Protein AF-A0A168CFD7-F1 (afdb_monomer)

Solvent-accessible surface area (backbone atoms only — not comparable to full-atom values): 8398 Å² total; per-residue (Å²): 141,70,65,75,66,54,56,56,54,57,57,56,62,65,67,68,72,73,74,74,78,74,73,77,74,72,77,77,73,58,68,62,44,61,16,87,95,53,74,51,50,67,82,71,76,48,51,50,69,57,37,63,69,47,84,70,91,63,65,94,77,69,75,72,85,66,58,96,81,63,78,92,64,45,75,67,100,83,50,64,76,63,54,64,64,36,43,48,25,42,51,47,51,48,50,72,46,41,82,54,67,50,72,14,47,49,70,53,36,79,37,59,54,26,37,16,75,85,18,72,46,68,37,58,12,86,87,35,46,69,39,71,48,55,92

Sequence (135 aa):
MSLNMQASILLQVLMLAFAATVSAGTTELPELVPGPGLPSLESLGLTSEQLYNMPSPLPSDSKLTLSPAFDGVCGPAERAYTDVHSLIACFQYLDRLGTQPCVAPPGRKNILFCRSGSSHVNGVAITGKSESSYW

Structure (mmCIF, N/CA/C/O backbone):
data_AF-A0A168CFD7-F1
#
_entry.id   AF-A0A168CFD7-F1
#
loop_
_atom_site.group_PDB
_atom_site.id
_atom_site.type_symbol
_atom_site.label_atom_id
_atom_site.label_alt_id
_atom_site.label_comp_id
_atom_site.label_asym_id
_atom_site.label_entity_id
_atom_site.label_seq_id
_atom_site.pdbx_PDB_ins_code
_atom_site.Cartn_x
_atom_site.Cartn_y
_atom_site.Cartn_z
_atom_site.occupancy
_atom_site.B_iso_or_equiv
_atom_site.auth_seq_id
_atom_site.auth_comp_id
_atom_site.auth_asym_id
_atom_site.auth_atom_id
_atom_site.pdbx_PDB_model_num
ATOM 1 N N . MET A 1 1 ? -71.406 29.602 -18.874 1.00 52.16 1 MET A N 1
ATOM 2 C CA . MET A 1 1 ? -70.426 29.105 -17.881 1.00 52.16 1 MET A CA 1
ATOM 3 C C . MET A 1 1 ? -69.742 27.871 -18.467 1.00 52.16 1 MET A C 1
ATOM 5 O O . MET A 1 1 ? -70.180 26.770 -18.185 1.00 52.16 1 MET A O 1
ATOM 9 N N . SER A 1 2 ? -68.770 28.008 -19.374 1.00 54.75 2 SER A N 1
ATOM 10 C CA . SER A 1 2 ? -68.201 26.810 -20.036 1.00 54.75 2 SER A CA 1
ATOM 11 C C . SER A 1 2 ? -66.768 26.951 -20.549 1.00 54.75 2 SER A C 1
ATOM 13 O O . SER A 1 2 ? -66.072 25.947 -20.585 1.00 54.75 2 SER A O 1
ATOM 15 N N . LEU A 1 3 ? -66.276 28.157 -20.861 1.00 52.84 3 LEU A N 1
ATOM 16 C CA . LEU A 1 3 ? -64.877 28.324 -21.292 1.00 52.84 3 LEU A CA 1
ATOM 17 C C . LEU A 1 3 ? -63.888 28.538 -20.130 1.00 52.84 3 LEU A C 1
ATOM 19 O O . LEU A 1 3 ? -62.817 27.938 -20.121 1.00 52.84 3 LEU A O 1
ATOM 23 N N . ASN A 1 4 ? -64.261 29.310 -19.103 1.00 50.34 4 ASN A N 1
ATOM 24 C CA . ASN A 1 4 ? -63.345 29.652 -17.999 1.00 50.34 4 ASN A CA 1
ATOM 25 C C . ASN A 1 4 ? -63.009 28.470 -17.072 1.00 50.34 4 ASN A C 1
ATOM 27 O O . ASN A 1 4 ? -62.003 28.509 -16.374 1.00 50.34 4 ASN A O 1
ATOM 31 N N . MET A 1 5 ? -63.835 27.418 -17.059 1.00 52.31 5 MET A N 1
ATOM 32 C CA . MET A 1 5 ? -63.619 26.242 -16.207 1.00 52.31 5 MET A CA 1
ATOM 33 C C . MET A 1 5 ? -62.675 25.222 -16.859 1.00 52.31 5 MET A C 1
ATOM 35 O O . MET A 1 5 ? -61.920 24.558 -16.158 1.00 52.31 5 MET A O 1
ATOM 39 N N . GLN A 1 6 ? -62.656 25.140 -18.196 1.00 53.66 6 GLN A N 1
ATOM 40 C CA . GLN A 1 6 ? -61.756 24.238 -18.924 1.00 53.66 6 GLN A CA 1
ATOM 41 C C . GLN A 1 6 ? -60.322 24.781 -19.009 1.00 53.66 6 GLN A C 1
ATOM 43 O O . GLN A 1 6 ? -59.373 24.004 -18.932 1.00 53.66 6 GLN A O 1
ATOM 48 N N . ALA A 1 7 ? -60.154 26.107 -19.080 1.00 52.44 7 ALA A N 1
ATOM 49 C CA . ALA A 1 7 ? -58.836 26.746 -19.086 1.00 52.44 7 ALA A CA 1
ATOM 50 C C . ALA A 1 7 ? -58.056 26.523 -17.773 1.00 52.44 7 ALA A C 1
ATOM 52 O O . ALA A 1 7 ? -56.854 26.262 -17.811 1.00 52.44 7 ALA A O 1
ATOM 53 N N . SER A 1 8 ? -58.735 26.549 -16.618 1.00 52.84 8 SER A N 1
ATOM 54 C CA . SER A 1 8 ? -58.095 26.308 -15.314 1.00 52.84 8 SER A CA 1
ATOM 55 C C . SER A 1 8 ? -57.633 24.863 -15.122 1.00 52.84 8 SER A C 1
ATOM 57 O O . SER A 1 8 ? -56.607 24.636 -14.487 1.00 52.84 8 SER A O 1
ATOM 59 N N . ILE A 1 9 ? -58.348 23.887 -15.691 1.00 54.59 9 ILE A N 1
ATOM 60 C CA . ILE A 1 9 ? -57.986 22.464 -15.588 1.00 54.59 9 ILE A CA 1
ATOM 61 C C . ILE A 1 9 ? -56.749 22.168 -16.450 1.00 54.59 9 ILE A C 1
ATOM 63 O O . ILE A 1 9 ? -55.830 21.487 -16.002 1.00 54.59 9 ILE A O 1
ATOM 67 N N . LEU A 1 10 ? -56.673 22.745 -17.655 1.00 53.31 10 LEU A N 1
ATOM 68 C CA . LEU A 1 10 ? -55.510 22.612 -18.543 1.00 53.31 10 LEU A CA 1
ATOM 69 C C . LEU A 1 10 ? -54.231 23.221 -17.946 1.00 53.31 10 LEU A C 1
ATOM 71 O O . LEU A 1 10 ? -53.150 22.659 -18.110 1.00 53.31 10 LEU A O 1
ATOM 75 N N . LEU A 1 11 ? -54.351 24.328 -17.206 1.00 50.62 11 LEU A N 1
ATOM 76 C CA . LEU A 1 11 ? -53.208 24.990 -16.573 1.00 50.62 11 LEU A CA 1
ATOM 77 C C . LEU A 1 11 ? -52.669 24.217 -15.352 1.00 50.62 11 LEU A C 1
ATOM 79 O O . LEU A 1 11 ? -51.474 24.262 -15.072 1.00 50.62 11 LEU A O 1
ATOM 83 N N . G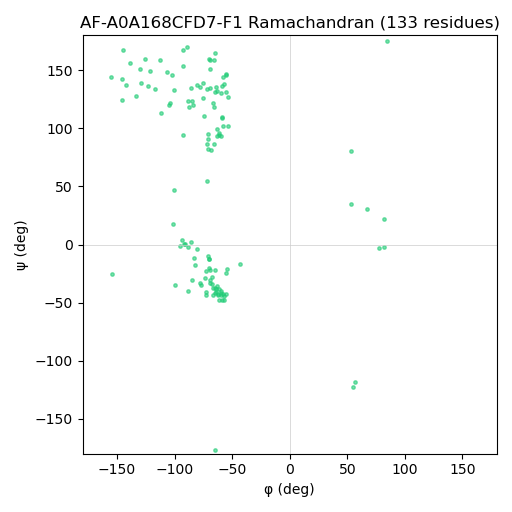LN A 1 12 ? -53.528 23.468 -14.651 1.00 5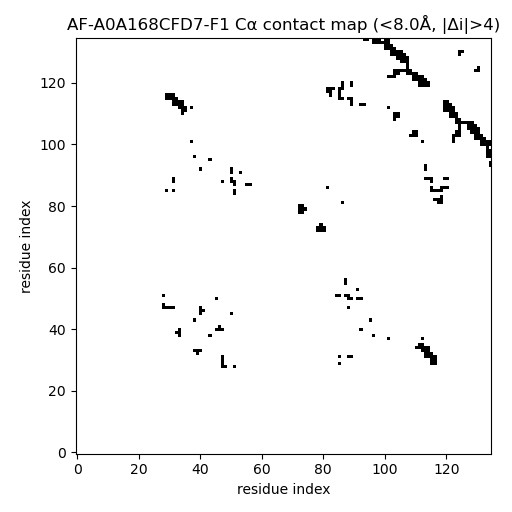2.75 12 GLN A N 1
ATOM 84 C CA . GLN A 1 12 ? -53.137 22.643 -13.500 1.00 52.75 12 GLN A CA 1
ATOM 85 C C . GLN A 1 12 ? -52.436 21.343 -13.913 1.00 52.75 12 GLN A C 1
ATOM 87 O O . GLN A 1 12 ? -51.500 20.915 -13.240 1.00 52.75 12 GLN A O 1
ATOM 92 N N . VAL A 1 13 ? -52.829 20.741 -15.041 1.00 53.72 13 VAL A N 1
ATOM 93 C CA . VAL A 1 13 ? -52.186 19.520 -15.561 1.00 53.72 13 VAL A CA 1
ATOM 94 C C . VAL A 1 13 ? -50.763 19.803 -16.063 1.00 53.72 13 VAL A C 1
ATOM 96 O O . VAL A 1 13 ? -49.886 18.953 -15.928 1.00 53.72 13 VAL A O 1
ATOM 99 N N . LEU A 1 14 ? -50.494 21.014 -16.564 1.00 48.88 14 LEU A N 1
ATOM 100 C CA . LEU A 1 14 ? -49.171 21.398 -17.072 1.00 48.88 14 LEU A CA 1
ATOM 101 C C . LEU A 1 14 ? -48.121 21.610 -15.958 1.00 48.88 14 LEU A C 1
ATOM 103 O O . LEU A 1 14 ? -46.927 21.470 -16.210 1.00 48.88 14 LEU A O 1
ATOM 107 N N . MET A 1 15 ? -48.545 21.897 -14.722 1.00 52.19 15 MET A N 1
ATOM 108 C CA . MET A 1 15 ? -47.641 22.139 -13.583 1.00 52.19 15 MET A CA 1
ATOM 109 C C . MET A 1 15 ? -47.134 20.854 -12.902 1.00 52.19 15 MET A C 1
ATOM 111 O O . MET A 1 15 ? -46.130 20.906 -12.197 1.00 52.19 15 MET A O 1
ATOM 115 N N . LEU A 1 16 ? -47.778 19.696 -13.107 1.00 49.78 16 LEU A N 1
ATOM 116 C CA . LEU A 1 16 ? -47.360 18.425 -12.487 1.00 49.78 16 LEU A CA 1
ATOM 117 C C . LEU A 1 16 ? -46.316 17.632 -13.294 1.00 49.78 16 LEU A C 1
ATOM 119 O O . LEU A 1 16 ? -45.852 16.594 -12.832 1.00 49.78 16 LEU A O 1
ATOM 123 N N . ALA A 1 17 ? -45.916 18.106 -14.476 1.00 51.75 17 ALA A N 1
ATOM 124 C CA . ALA A 1 17 ? -44.970 17.393 -15.340 1.00 51.75 17 ALA A CA 1
ATOM 125 C C . ALA A 1 17 ? -43.489 17.760 -15.106 1.00 51.75 17 ALA A C 1
ATOM 127 O O . ALA A 1 17 ? -42.613 17.200 -15.758 1.00 51.75 17 ALA A O 1
ATOM 128 N N . PHE A 1 18 ? -43.187 18.664 -14.167 1.00 51.00 18 PHE A N 1
ATOM 129 C CA . PHE A 1 18 ? -41.817 19.036 -13.789 1.00 51.00 18 PHE A CA 1
ATOM 130 C C . PHE A 1 18 ? -41.373 18.338 -12.493 1.00 51.00 18 PHE A C 1
ATOM 132 O O . PHE A 1 18 ? -40.806 18.946 -11.588 1.00 51.00 18 PHE A O 1
ATOM 139 N N . ALA A 1 19 ? -41.603 17.028 -12.393 1.00 52.53 19 ALA A N 1
ATOM 140 C CA . ALA A 1 19 ? -40.801 16.209 -11.494 1.00 52.53 19 ALA A CA 1
ATOM 141 C C . ALA A 1 19 ? -39.405 16.097 -12.122 1.00 52.53 19 ALA A C 1
ATOM 143 O O . ALA A 1 19 ? -39.131 15.193 -12.908 1.00 52.53 19 ALA A O 1
ATOM 144 N N . ALA A 1 20 ? -38.545 17.076 -11.837 1.00 56.62 20 ALA A N 1
ATOM 145 C CA . ALA A 1 20 ? -37.135 17.000 -12.168 1.00 56.62 20 ALA A CA 1
ATOM 146 C C . ALA A 1 20 ? -36.570 15.754 -11.480 1.00 56.62 20 ALA A C 1
ATOM 148 O O . ALA A 1 20 ? -36.335 15.742 -10.272 1.00 56.62 20 ALA A O 1
ATOM 149 N N . THR A 1 21 ? -36.376 14.684 -12.247 1.00 54.47 21 THR A N 1
ATOM 150 C CA . THR A 1 21 ? -35.535 13.567 -11.844 1.00 54.47 21 THR A CA 1
ATOM 151 C C . THR A 1 21 ? -34.114 14.108 -11.760 1.00 54.47 21 THR A C 1
ATOM 153 O O . THR A 1 21 ? -33.360 14.072 -12.732 1.00 54.47 21 THR A O 1
ATOM 156 N N . VAL A 1 22 ? -33.750 14.666 -10.604 1.00 55.31 22 VAL A N 1
ATOM 157 C CA . VAL A 1 22 ? -32.351 14.775 -10.208 1.00 55.31 22 VAL A CA 1
ATOM 158 C C . VAL A 1 22 ? -31.880 13.336 -10.071 1.00 55.31 22 VAL A C 1
ATOM 160 O O . VAL A 1 22 ? -32.074 12.687 -9.048 1.00 55.31 22 VAL A O 1
ATOM 163 N N . SER A 1 23 ? -31.311 12.810 -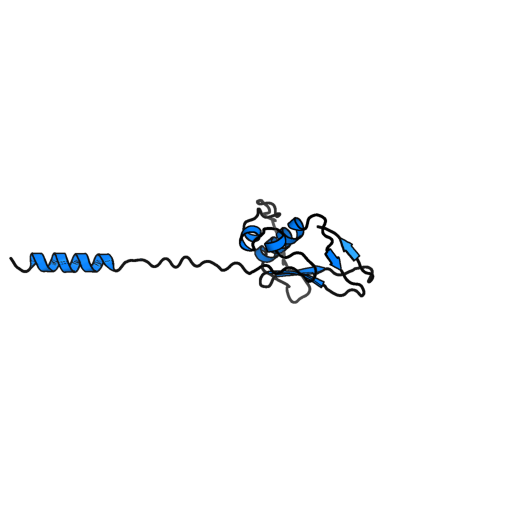11.153 1.00 47.31 23 SER A N 1
ATOM 164 C CA . SER A 1 23 ? -30.372 11.711 -11.049 1.00 47.31 23 SER A CA 1
ATOM 165 C C . SER A 1 23 ? -29.220 12.267 -10.227 1.00 47.31 23 SER A C 1
ATOM 167 O O . SER A 1 23 ? -28.345 12.947 -10.763 1.00 47.31 23 SER A O 1
ATOM 169 N N . ALA A 1 24 ? -29.256 12.047 -8.913 1.00 48.84 24 ALA A N 1
ATOM 170 C CA . ALA A 1 24 ? -28.055 12.097 -8.107 1.00 48.84 24 ALA A CA 1
ATOM 171 C C . ALA A 1 24 ? -27.146 11.030 -8.712 1.00 48.84 24 ALA A C 1
ATOM 173 O O . ALA A 1 24 ? -27.309 9.843 -8.448 1.00 48.84 24 ALA A O 1
ATOM 174 N N . GLY A 1 25 ? -26.285 11.440 -9.644 1.00 42.78 25 GLY A N 1
ATOM 175 C CA . GLY A 1 25 ? -25.227 10.589 -10.143 1.00 42.78 25 GLY A CA 1
ATOM 176 C C . GLY A 1 25 ? -24.357 10.284 -8.943 1.00 42.78 25 GLY A C 1
ATOM 177 O O . GLY A 1 25 ? -23.526 11.102 -8.561 1.00 42.78 25 GLY A O 1
ATOM 178 N N . THR A 1 26 ? -24.594 9.147 -8.298 1.00 52.28 26 THR A N 1
ATOM 179 C CA . THR A 1 26 ? -23.605 8.553 -7.419 1.00 52.28 26 THR A CA 1
ATOM 180 C C . THR A 1 26 ? -22.445 8.230 -8.342 1.00 52.28 26 THR A C 1
ATOM 182 O O . THR A 1 26 ? -22.511 7.272 -9.108 1.00 52.28 26 THR A O 1
ATOM 185 N N . THR A 1 27 ? -21.421 9.082 -8.370 1.00 61.31 27 THR A N 1
ATOM 186 C CA . THR A 1 27 ? -20.109 8.664 -8.857 1.00 61.31 27 THR A CA 1
ATOM 187 C C . THR A 1 27 ? -19.760 7.433 -8.043 1.00 61.31 27 THR A C 1
ATOM 189 O O . THR A 1 27 ? -19.457 7.560 -6.858 1.00 61.31 27 THR A O 1
ATOM 192 N N . GLU A 1 28 ? -19.924 6.248 -8.634 1.00 80.81 28 GLU A N 1
ATOM 193 C CA . GLU A 1 28 ? -19.545 5.002 -7.985 1.00 80.81 28 GLU A CA 1
ATOM 194 C C . GLU A 1 28 ? -18.055 5.104 -7.685 1.00 80.81 28 GLU A C 1
ATOM 196 O O . GLU A 1 28 ? -17.216 5.160 -8.588 1.00 80.81 28 GLU A O 1
ATOM 201 N N . LEU A 1 29 ? -17.739 5.220 -6.396 1.00 89.81 29 LEU A N 1
ATOM 202 C CA . LEU A 1 29 ? -16.368 5.158 -5.936 1.00 89.81 29 LEU A CA 1
ATOM 203 C C . LEU A 1 29 ? -15.841 3.763 -6.279 1.00 89.81 29 LEU A C 1
ATOM 205 O O . LEU A 1 29 ? -16.533 2.779 -5.997 1.00 89.81 29 LEU A O 1
ATOM 209 N N . PRO A 1 30 ? -14.644 3.651 -6.875 1.00 94.56 30 PRO A N 1
ATOM 210 C CA . PRO A 1 30 ? -14.075 2.348 -7.154 1.00 94.56 30 PRO A CA 1
ATOM 211 C C . PRO A 1 30 ? -13.961 1.527 -5.867 1.00 94.56 30 PRO A C 1
ATOM 213 O O . PRO A 1 30 ? -13.567 2.034 -4.815 1.00 94.56 30 PRO A O 1
ATOM 216 N N . GLU A 1 31 ? -14.308 0.246 -5.953 1.00 96.00 31 GLU A N 1
ATOM 217 C CA . GLU A 1 31 ? -14.098 -0.675 -4.845 1.00 96.00 31 GLU A CA 1
ATOM 218 C C . GLU A 1 31 ? -12.597 -0.839 -4.586 1.00 96.00 31 GLU A C 1
ATOM 220 O O . GLU A 1 31 ? -11.813 -1.115 -5.503 1.00 96.00 31 GLU A O 1
ATOM 225 N N . LEU A 1 32 ? -12.205 -0.704 -3.319 1.00 97.50 32 LEU A N 1
ATOM 226 C CA . LEU A 1 32 ? -10.854 -0.997 -2.886 1.00 97.50 32 LEU A CA 1
ATOM 227 C C . LEU A 1 32 ? -10.714 -2.491 -2.591 1.00 97.50 32 LEU A C 1
ATOM 229 O O . LEU A 1 32 ? -11.410 -3.049 -1.746 1.00 97.50 32 LEU A O 1
ATOM 233 N N . VAL A 1 33 ? -9.756 -3.120 -3.265 1.00 98.19 33 VAL A N 1
ATOM 234 C CA . VAL A 1 33 ? -9.452 -4.545 -3.155 1.00 98.19 33 VAL A CA 1
ATOM 235 C C . VAL A 1 33 ? -8.081 -4.721 -2.494 1.00 98.19 33 VAL A C 1
ATOM 237 O O . VAL A 1 33 ? -7.058 -4.369 -3.097 1.00 98.19 33 VAL A O 1
ATOM 240 N N . PRO A 1 34 ? -8.036 -5.282 -1.273 1.00 97.88 34 PRO A N 1
ATOM 241 C CA . PRO A 1 34 ? -6.802 -5.691 -0.614 1.00 97.88 34 PRO A CA 1
ATOM 242 C C . PRO A 1 34 ? -5.947 -6.655 -1.434 1.00 97.88 34 PRO A C 1
ATOM 244 O O . PRO A 1 34 ? -6.447 -7.515 -2.162 1.00 97.88 34 PRO A O 1
ATOM 247 N N . GLY A 1 35 ? -4.633 -6.526 -1.281 1.00 96.50 35 GLY A N 1
ATOM 248 C CA . GLY A 1 35 ? -3.665 -7.459 -1.837 1.00 96.50 35 GLY A CA 1
ATOM 249 C C . GLY A 1 35 ? -3.755 -8.861 -1.214 1.00 96.50 35 GLY A C 1
ATOM 250 O O . GLY A 1 35 ? -4.245 -9.016 -0.092 1.00 96.50 35 GLY A O 1
ATOM 251 N N . PRO A 1 36 ? -3.255 -9.906 -1.899 1.00 94.69 36 PRO A N 1
ATOM 252 C CA . PRO A 1 36 ? -3.260 -11.265 -1.367 1.00 94.69 36 PRO A CA 1
ATOM 253 C C . PRO A 1 36 ? -2.581 -11.369 0.006 1.00 94.69 36 PRO A C 1
ATOM 255 O O . PRO A 1 36 ? -1.457 -10.906 0.187 1.00 94.69 36 PRO A O 1
ATOM 258 N N . GLY A 1 37 ? -3.249 -12.025 0.957 1.00 93.19 37 GLY A N 1
ATOM 259 C CA . GLY A 1 37 ? -2.731 -12.243 2.313 1.00 93.19 37 GLY A CA 1
ATOM 260 C C . GLY A 1 37 ? -2.906 -11.063 3.274 1.00 93.19 37 GLY A C 1
ATOM 261 O O . GLY A 1 37 ? -2.564 -11.206 4.446 1.00 93.19 37 GLY A O 1
ATOM 262 N N . LEU A 1 38 ? -3.454 -9.932 2.815 1.00 96.19 38 LEU A N 1
ATOM 263 C CA . LEU A 1 38 ? -3.830 -8.817 3.680 1.00 96.19 38 LEU A CA 1
ATOM 264 C C . LEU A 1 38 ? -5.308 -8.917 4.117 1.00 96.19 38 LEU A C 1
ATOM 266 O O . LEU A 1 38 ? -6.115 -9.529 3.410 1.00 96.19 38 LEU A O 1
ATOM 270 N N . PRO A 1 39 ? -5.680 -8.342 5.278 1.00 97.25 39 PRO A N 1
ATOM 271 C CA . PRO A 1 39 ? -7.056 -8.350 5.777 1.00 97.25 39 PRO A CA 1
ATOM 272 C C . PRO A 1 39 ? -8.061 -7.716 4.805 1.00 97.25 39 PRO A C 1
ATOM 274 O O . PRO A 1 39 ? -7.761 -6.712 4.155 1.00 97.25 39 PRO A O 1
ATOM 277 N N . SER A 1 40 ? -9.281 -8.254 4.739 1.00 97.75 40 SER A N 1
ATOM 278 C CA . SER A 1 40 ? -10.373 -7.622 3.986 1.00 97.75 40 SER A CA 1
ATOM 279 C C . SER A 1 40 ? -10.838 -6.331 4.671 1.00 97.75 40 SER A C 1
ATOM 281 O O . SER A 1 40 ? -10.674 -6.180 5.883 1.00 97.75 40 SER A O 1
ATOM 283 N N . LEU A 1 41 ? -11.486 -5.425 3.931 1.00 97.88 41 LEU A N 1
ATOM 284 C CA . LEU A 1 41 ? -12.105 -4.236 4.533 1.00 97.88 41 LEU A CA 1
ATOM 285 C C . LEU A 1 41 ? -13.122 -4.607 5.617 1.00 97.88 41 LEU A C 1
ATOM 287 O O . LEU A 1 41 ? -13.078 -4.059 6.714 1.00 97.88 41 LEU A O 1
ATOM 291 N N . GLU A 1 42 ? -13.968 -5.600 5.341 1.00 97.88 42 GLU A N 1
ATOM 292 C CA . GLU A 1 42 ? -14.963 -6.104 6.292 1.00 97.88 42 GLU A CA 1
ATOM 293 C C . GLU A 1 42 ? -14.314 -6.591 7.594 1.00 97.88 42 GLU A C 1
ATOM 295 O O . GLU A 1 42 ? -14.782 -6.251 8.678 1.00 97.88 42 GLU A O 1
ATOM 300 N N . SER A 1 43 ? -13.188 -7.313 7.509 1.00 97.62 43 SER A N 1
ATOM 301 C CA . SER A 1 43 ? -12.476 -7.805 8.698 1.00 97.62 43 SER A CA 1
ATOM 302 C C . SER A 1 43 ? -11.893 -6.690 9.573 1.00 97.62 43 SER A C 1
ATOM 304 O O . SER A 1 43 ? -11.666 -6.898 10.763 1.00 97.62 43 SER A O 1
ATOM 306 N N . LEU A 1 44 ? -11.686 -5.505 8.993 1.00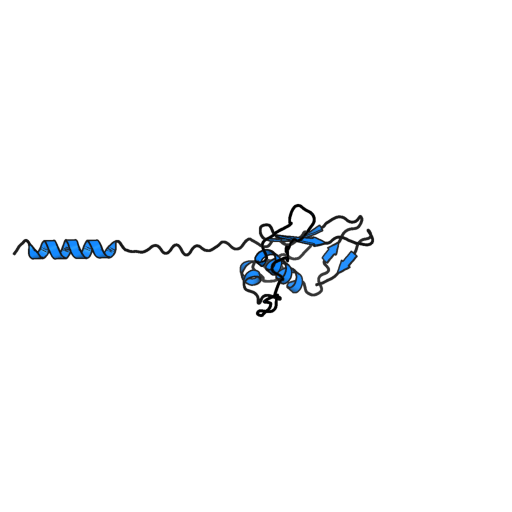 96.75 44 LEU A N 1
ATOM 307 C CA . LEU A 1 44 ? -11.245 -4.293 9.682 1.00 96.75 44 LEU A CA 1
ATOM 308 C C . LEU A 1 44 ? -12.420 -3.386 10.091 1.00 96.75 44 LEU A C 1
ATOM 310 O O . LEU A 1 44 ? -12.196 -2.333 10.684 1.00 96.75 44 LEU A O 1
ATOM 314 N N . GLY A 1 45 ? -13.664 -3.763 9.773 1.00 97.62 45 GLY A N 1
ATOM 315 C CA . GLY A 1 45 ? -14.849 -2.932 9.993 1.00 97.62 45 GLY A CA 1
ATOM 316 C C . GLY A 1 45 ? -14.889 -1.677 9.114 1.00 97.62 45 GLY A C 1
ATOM 317 O O . GLY A 1 45 ? -15.415 -0.651 9.544 1.00 97.62 45 GLY A O 1
ATOM 318 N N . LEU A 1 46 ? -14.306 -1.744 7.913 1.00 97.25 46 LEU A N 1
ATOM 319 C CA . LEU A 1 46 ? -14.172 -0.633 6.971 1.00 97.25 46 LEU A CA 1
ATOM 320 C C . LEU A 1 46 ? -15.005 -0.843 5.699 1.00 97.25 46 LEU A C 1
ATOM 322 O O . LEU A 1 46 ? -15.309 -1.970 5.309 1.00 97.25 46 LEU A O 1
ATOM 326 N N . THR A 1 47 ? -15.298 0.253 4.999 1.00 97.56 47 THR A N 1
ATOM 327 C CA . THR A 1 47 ? -15.827 0.252 3.625 1.00 97.56 47 THR A CA 1
ATOM 328 C C . THR A 1 47 ? -14.958 1.101 2.699 1.00 97.56 47 THR A C 1
ATOM 330 O O . THR A 1 47 ? -14.227 1.986 3.150 1.00 97.56 47 THR A O 1
ATOM 333 N N . SER A 1 48 ? -15.057 0.872 1.385 1.00 96.81 48 SER A N 1
ATOM 334 C CA . SER A 1 48 ? -14.366 1.707 0.390 1.00 96.81 48 SER A CA 1
ATOM 335 C C . SER A 1 48 ? -14.770 3.176 0.539 1.00 96.81 48 SER A C 1
ATOM 337 O O . SER A 1 48 ? -13.910 4.042 0.654 1.00 96.81 48 SER A O 1
ATOM 339 N N . GLU A 1 49 ? -16.070 3.459 0.642 1.00 96.25 49 GLU A N 1
ATOM 340 C CA . GLU A 1 49 ? -16.593 4.818 0.834 1.00 96.25 49 GLU A CA 1
ATOM 341 C C . GLU A 1 49 ? -15.992 5.514 2.063 1.00 96.25 49 GLU A C 1
ATOM 343 O O . GLU A 1 49 ? -15.605 6.680 1.984 1.00 96.25 49 GLU A O 1
ATOM 348 N N . GLN A 1 50 ? -15.857 4.804 3.187 1.00 96.75 50 GLN A N 1
ATOM 349 C CA . GLN A 1 50 ? -15.225 5.365 4.380 1.00 96.75 50 GLN A CA 1
ATOM 350 C C . GLN A 1 50 ? -13.783 5.791 4.107 1.00 96.75 50 GLN A C 1
ATOM 352 O O . GLN A 1 50 ? -13.403 6.880 4.523 1.00 96.75 50 GLN A O 1
ATOM 357 N N . LEU A 1 51 ? -12.999 4.975 3.393 1.00 96.75 51 LEU A N 1
ATOM 358 C CA . LEU A 1 51 ? -11.603 5.277 3.060 1.00 96.75 51 LEU A CA 1
ATOM 359 C C . LEU A 1 51 ? -11.471 6.514 2.161 1.00 96.75 51 LEU A C 1
ATOM 361 O O . LEU A 1 51 ? -10.600 7.346 2.405 1.00 96.75 51 LEU A O 1
ATOM 365 N N . TYR A 1 52 ? -12.350 6.670 1.167 1.00 94.75 52 TYR A N 1
ATOM 366 C CA . TYR A 1 52 ? -12.368 7.852 0.292 1.00 94.75 52 TYR A CA 1
ATOM 367 C C . TYR A 1 52 ? -12.768 9.139 1.021 1.00 94.75 52 TYR A C 1
ATOM 369 O O . TYR A 1 52 ? -12.342 10.222 0.626 1.00 94.75 52 TYR A O 1
ATOM 377 N N . ASN A 1 53 ? -13.562 9.025 2.084 1.00 94.62 53 ASN A N 1
ATOM 378 C CA . ASN A 1 53 ? -14.032 10.160 2.874 1.00 94.62 53 ASN A CA 1
ATOM 379 C C . ASN A 1 53 ? -13.122 10.496 4.071 1.00 94.62 53 ASN A C 1
ATOM 381 O O . ASN A 1 53 ? -13.422 11.428 4.823 1.00 94.62 53 ASN A O 1
ATOM 385 N N . MET A 1 54 ? -12.020 9.765 4.280 1.00 93.81 54 MET A N 1
ATOM 386 C CA . MET A 1 54 ? -11.059 10.098 5.336 1.00 93.81 54 MET A CA 1
ATOM 387 C C . MET A 1 54 ? -10.301 11.394 5.011 1.00 93.81 54 MET A C 1
ATOM 389 O O . MET A 1 54 ? -10.063 11.695 3.838 1.00 93.81 54 MET A O 1
ATOM 393 N N . PRO A 1 55 ? -9.866 12.156 6.035 1.00 90.31 55 PRO A N 1
ATOM 394 C CA . PRO A 1 55 ? -9.022 13.323 5.822 1.00 90.31 55 PRO A CA 1
ATOM 395 C C . PRO A 1 55 ? -7.786 12.957 5.001 1.00 90.31 55 PRO A C 1
ATOM 397 O O . PRO A 1 55 ? -7.057 12.026 5.348 1.00 90.31 55 PRO A O 1
ATOM 400 N N . SER A 1 56 ? -7.558 13.689 3.909 1.00 84.00 56 SER A N 1
ATOM 401 C CA . SER A 1 56 ? -6.379 13.479 3.071 1.00 84.00 56 SER A CA 1
ATOM 402 C C . SER A 1 56 ? -5.104 13.664 3.904 1.00 84.00 56 SER A C 1
ATOM 404 O O . SER A 1 56 ? -5.015 14.639 4.654 1.00 84.00 56 SER A O 1
ATOM 406 N N . PRO A 1 57 ? -4.097 12.781 3.764 1.00 79.38 57 PRO A N 1
ATOM 407 C CA . PRO A 1 57 ? -2.798 12.967 4.410 1.00 79.38 57 PRO A CA 1
ATOM 408 C C . PRO A 1 57 ? -2.002 14.124 3.784 1.00 79.38 57 PRO A C 1
ATOM 410 O O . PRO A 1 57 ? -0.983 14.548 4.328 1.00 79.38 57 PRO A O 1
ATOM 413 N N . LEU A 1 58 ? -2.435 14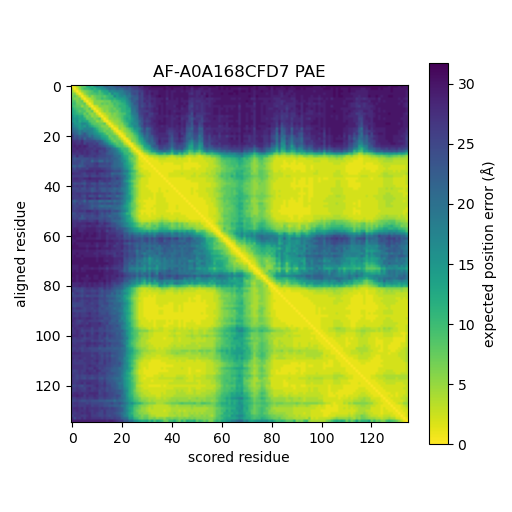.628 2.623 1.00 76.38 58 LEU A N 1
ATOM 414 C CA . LEU A 1 58 ? -1.794 15.748 1.951 1.00 76.38 58 LEU A CA 1
ATOM 415 C C . LEU A 1 58 ? -2.199 17.066 2.630 1.00 76.38 58 LEU A C 1
ATOM 417 O O . LEU A 1 58 ? -3.388 17.273 2.879 1.00 76.38 58 LEU A O 1
ATOM 421 N N . PRO A 1 59 ? -1.254 17.990 2.886 1.00 71.50 59 PRO A N 1
ATOM 422 C CA . PRO A 1 59 ? -1.583 19.282 3.470 1.00 71.50 59 PRO A CA 1
ATOM 423 C C . PRO A 1 59 ? -2.564 20.042 2.573 1.00 71.50 59 PRO A C 1
ATOM 425 O O . PRO A 1 59 ? -2.299 20.211 1.378 1.00 71.50 59 PRO A O 1
ATOM 428 N N . SER A 1 60 ? -3.646 20.556 3.161 1.00 64.62 60 SER A N 1
ATOM 429 C CA . SER A 1 60 ? -4.688 21.338 2.475 1.00 64.62 60 SER A CA 1
ATOM 430 C C . SER A 1 60 ? -4.140 22.564 1.728 1.00 64.62 60 SER A C 1
ATOM 432 O O . SER A 1 60 ? -4.727 22.999 0.740 1.00 64.62 60 SER A O 1
ATOM 434 N N . ASP A 1 61 ? -2.983 23.073 2.164 1.00 59.44 61 ASP A N 1
ATOM 435 C CA . ASP A 1 61 ? -2.331 24.281 1.646 1.00 59.44 61 ASP A CA 1
ATOM 436 C C . ASP A 1 61 ? -1.167 23.997 0.687 1.00 59.44 61 ASP A C 1
ATOM 438 O O . ASP A 1 61 ? -0.354 24.881 0.411 1.00 59.44 61 ASP A O 1
ATOM 442 N N . SER A 1 62 ? -1.075 22.782 0.139 1.00 56.12 62 SER A N 1
ATOM 443 C CA . SER A 1 62 ? -0.049 22.416 -0.847 1.00 56.12 62 SER A CA 1
ATOM 444 C C . SER A 1 62 ? -0.297 23.075 -2.214 1.00 56.12 62 SER A C 1
ATOM 446 O O . SER A 1 62 ? -0.340 22.406 -3.245 1.00 56.12 62 SER A O 1
ATOM 448 N N . LYS A 1 63 ? -0.424 24.407 -2.269 1.00 56.31 63 LYS A N 1
ATOM 449 C CA . LYS A 1 63 ? -0.087 25.166 -3.475 1.00 56.31 63 LYS A CA 1
ATOM 450 C C . LYS A 1 63 ? 1.423 25.073 -3.646 1.00 56.31 63 LYS A C 1
ATOM 452 O O . LYS A 1 63 ? 2.172 25.968 -3.264 1.00 56.31 63 LYS A O 1
ATOM 457 N N . LEU A 1 64 ? 1.874 23.959 -4.213 1.00 59.66 64 LEU A N 1
ATOM 458 C CA . LEU A 1 64 ? 3.196 23.895 -4.808 1.00 59.66 64 LEU A CA 1
ATOM 459 C C . LEU A 1 64 ? 3.229 24.964 -5.900 1.00 59.66 64 LEU A C 1
ATOM 461 O O . LEU A 1 64 ? 2.560 24.844 -6.926 1.00 59.66 64 LEU A O 1
ATOM 465 N N . THR A 1 65 ? 3.972 26.041 -5.659 1.00 64.88 65 THR A N 1
ATOM 466 C CA . THR A 1 65 ? 4.290 27.025 -6.692 1.00 64.88 65 THR A CA 1
ATOM 467 C C . THR A 1 65 ? 5.270 26.363 -7.651 1.00 64.88 65 THR A C 1
ATOM 469 O O . THR A 1 65 ? 6.486 26.467 -7.507 1.00 64.88 65 THR A O 1
ATOM 472 N N . LEU A 1 66 ? 4.733 25.587 -8.586 1.00 69.88 66 LEU A N 1
ATOM 473 C CA . LEU A 1 66 ? 5.518 24.923 -9.612 1.00 69.88 66 LEU A CA 1
ATOM 474 C C . LEU A 1 66 ? 5.941 25.966 -10.648 1.00 69.88 66 LEU A C 1
ATOM 476 O O . LEU A 1 66 ? 5.168 26.852 -11.016 1.00 69.88 66 LEU A O 1
ATOM 480 N N . SER A 1 67 ? 7.189 25.872 -11.104 1.00 76.50 67 SER A N 1
ATOM 481 C CA . SER A 1 67 ? 7.662 26.677 -12.230 1.00 76.50 67 SER A CA 1
ATOM 482 C C . SER A 1 67 ? 6.751 26.446 -13.445 1.00 76.50 67 SER A C 1
ATOM 484 O O . SER A 1 67 ? 6.332 25.308 -13.657 1.00 76.50 67 SER A O 1
ATOM 486 N N . PRO A 1 68 ? 6.506 27.454 -14.301 1.00 71.50 68 PRO A N 1
ATOM 487 C CA . PRO A 1 68 ? 5.807 27.256 -15.574 1.00 71.50 68 PRO A CA 1
ATOM 488 C C . PRO A 1 68 ? 6.448 26.182 -16.469 1.00 71.50 68 PRO A C 1
ATOM 490 O O . PRO A 1 68 ? 5.793 25.651 -17.357 1.00 71.50 68 PRO A O 1
ATOM 493 N N . ALA A 1 69 ? 7.729 25.867 -16.240 1.00 74.31 69 ALA A N 1
ATOM 494 C CA . ALA A 1 69 ? 8.481 24.832 -16.947 1.00 74.31 69 ALA A CA 1
ATOM 495 C C . ALA A 1 69 ? 8.476 23.458 -16.245 1.00 74.31 69 ALA A C 1
ATOM 497 O O . ALA A 1 69 ? 9.178 22.549 -16.683 1.00 74.31 69 ALA A O 1
ATOM 498 N N . PHE A 1 70 ? 7.753 23.297 -15.134 1.00 77.44 70 PHE A N 1
ATOM 499 C CA . PHE A 1 70 ? 7.678 22.021 -14.430 1.00 77.44 70 PHE A CA 1
ATOM 500 C C . PHE A 1 70 ? 6.783 21.036 -15.195 1.00 77.44 70 PHE A C 1
ATOM 502 O O . PHE A 1 70 ? 5.565 21.198 -15.228 1.00 77.44 70 PHE A O 1
ATOM 509 N N . ASP A 1 71 ? 7.386 19.995 -15.773 1.00 70.19 71 ASP A N 1
ATOM 510 C CA . ASP A 1 71 ? 6.657 18.851 -16.329 1.00 70.19 71 ASP A CA 1
ATOM 511 C C . ASP A 1 71 ? 6.534 17.753 -15.262 1.00 70.19 71 ASP A C 1
ATOM 513 O O . ASP A 1 71 ? 7.446 16.954 -15.045 1.00 70.19 71 ASP A O 1
ATOM 517 N N . GLY A 1 72 ? 5.410 17.757 -14.544 1.00 64.56 72 GLY A N 1
ATOM 518 C CA . GLY A 1 72 ? 5.099 16.766 -13.516 1.00 64.56 72 GLY A CA 1
ATOM 519 C C . GLY A 1 72 ? 4.788 15.404 -14.130 1.00 64.56 72 GLY A C 1
ATOM 520 O O . GLY A 1 72 ? 3.632 15.106 -14.447 1.00 64.56 72 GLY A O 1
ATOM 521 N N . VAL A 1 73 ? 5.813 14.568 -14.285 1.00 67.25 73 VAL A N 1
ATOM 522 C CA . VAL A 1 73 ? 5.684 13.182 -14.747 1.00 67.25 73 VAL A CA 1
ATOM 523 C C . VAL A 1 73 ? 6.146 12.211 -13.666 1.00 67.25 73 VAL A C 1
ATOM 525 O O . VAL A 1 73 ? 7.199 12.383 -13.055 1.00 67.25 73 VAL A O 1
ATOM 528 N N . CYS A 1 74 ? 5.353 11.168 -13.436 1.00 66.38 74 CYS A N 1
ATOM 529 C CA . CYS A 1 74 ? 5.771 10.006 -12.663 1.00 66.38 74 CYS A CA 1
ATOM 530 C C . CYS A 1 74 ? 6.139 8.876 -13.639 1.00 66.38 74 CYS A C 1
ATOM 532 O O . CYS A 1 74 ? 5.390 8.595 -14.571 1.00 66.38 74 CYS A O 1
ATOM 534 N N . GLY A 1 75 ? 7.288 8.225 -13.432 1.00 63.75 75 GLY A N 1
ATOM 535 C CA . GLY A 1 75 ? 7.762 7.113 -14.271 1.00 63.75 75 GLY A CA 1
ATOM 536 C C . GLY A 1 75 ? 8.520 7.531 -15.547 1.00 63.75 75 GLY A C 1
ATOM 537 O O . GLY A 1 75 ? 8.660 8.723 -15.819 1.00 63.75 75 GLY A O 1
ATOM 538 N N . PRO A 1 76 ? 9.069 6.561 -16.311 1.00 61.91 76 PRO A N 1
ATOM 539 C CA . PRO A 1 76 ? 9.741 6.823 -17.588 1.00 61.91 76 PRO A CA 1
ATOM 540 C C . PRO A 1 76 ? 8.757 7.368 -18.645 1.00 61.91 76 PRO A C 1
ATOM 542 O O . PRO A 1 76 ? 7.587 7.593 -18.348 1.00 61.91 76 PRO A O 1
ATOM 545 N N . ALA A 1 77 ? 9.240 7.582 -19.875 1.00 57.66 77 ALA A N 1
ATOM 546 C CA . ALA A 1 77 ? 8.636 8.370 -20.967 1.00 57.66 77 ALA A CA 1
ATOM 547 C C . ALA A 1 77 ? 7.118 8.216 -21.240 1.00 57.66 77 ALA A C 1
ATOM 549 O O . ALA A 1 77 ? 6.533 9.077 -21.889 1.00 57.66 77 ALA A O 1
ATOM 550 N N . GLU A 1 78 ? 6.475 7.164 -20.741 1.00 64.44 78 GLU A N 1
ATOM 551 C CA . GLU A 1 78 ? 5.054 6.854 -20.929 1.00 64.44 78 GLU A CA 1
ATOM 552 C C . 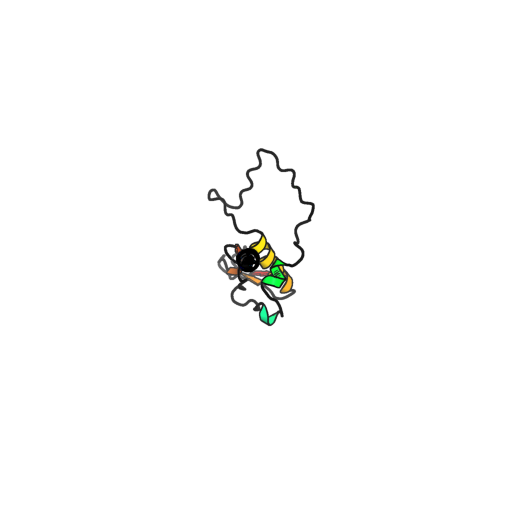GLU A 1 78 ? 4.114 7.635 -19.994 1.00 64.44 78 GLU A C 1
ATOM 554 O O . GLU A 1 78 ? 2.902 7.544 -20.151 1.00 64.44 78 GLU A O 1
ATOM 559 N N . ARG A 1 79 ? 4.660 8.438 -19.064 1.00 64.00 79 ARG A N 1
ATOM 560 C CA . ARG A 1 79 ? 3.906 9.265 -18.104 1.00 64.00 79 ARG A CA 1
ATOM 561 C C . ARG A 1 79 ? 2.887 8.413 -17.324 1.00 64.00 79 ARG A C 1
ATOM 563 O O . ARG A 1 79 ? 1.695 8.387 -17.621 1.00 64.00 79 ARG A O 1
ATOM 570 N N . ALA A 1 80 ? 3.362 7.703 -16.304 1.00 66.50 80 ALA A N 1
ATOM 571 C CA . ALA A 1 80 ? 2.521 6.861 -15.462 1.00 66.50 80 ALA A CA 1
ATOM 572 C C . ALA A 1 80 ? 1.624 7.728 -14.562 1.00 66.50 80 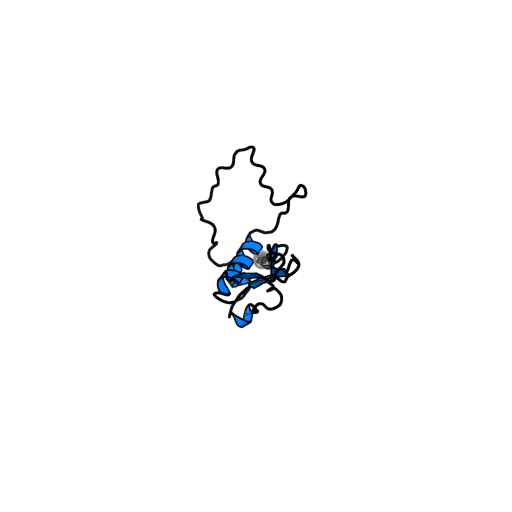ALA A C 1
ATOM 574 O O . ALA A 1 80 ? 2.033 8.167 -13.486 1.00 66.50 80 ALA A O 1
ATOM 575 N N . TYR A 1 81 ? 0.397 7.979 -15.014 1.00 75.88 81 TYR A N 1
ATOM 576 C CA . TYR A 1 81 ? -0.642 8.635 -14.227 1.00 75.88 81 TYR A CA 1
ATOM 577 C C . TYR A 1 81 ? -1.643 7.614 -13.693 1.00 75.88 81 TYR A C 1
ATOM 579 O O . TYR A 1 81 ? -1.964 6.626 -14.348 1.00 75.88 81 TYR A O 1
ATOM 587 N N . THR A 1 82 ? -2.164 7.883 -12.501 1.00 85.75 82 THR A N 1
ATOM 588 C CA . THR A 1 82 ? -3.304 7.164 -11.937 1.00 85.75 82 THR A CA 1
ATOM 589 C C . THR A 1 82 ? -4.162 8.121 -11.115 1.00 85.75 82 THR A C 1
ATOM 591 O O . THR A 1 82 ? -3.735 9.238 -10.818 1.00 85.75 82 THR A O 1
ATOM 594 N N . ASP A 1 83 ? -5.370 7.699 -10.751 1.00 89.12 83 ASP A N 1
ATOM 595 C CA . ASP A 1 83 ? -6.257 8.499 -9.915 1.00 89.12 83 ASP A CA 1
ATOM 596 C C . ASP A 1 83 ? -5.695 8.674 -8.492 1.00 89.12 83 ASP A C 1
ATOM 598 O O . ASP A 1 83 ? -5.448 7.706 -7.759 1.00 89.12 83 ASP A O 1
ATOM 602 N N . VAL A 1 84 ? -5.511 9.938 -8.105 1.00 88.00 84 VAL A N 1
ATOM 603 C CA . VAL A 1 84 ? -4.942 10.334 -6.812 1.00 88.00 84 VAL A CA 1
ATOM 604 C C . VAL A 1 84 ? -5.867 9.945 -5.662 1.00 88.00 84 VAL A C 1
ATOM 606 O O . VAL A 1 84 ? -5.378 9.484 -4.636 1.00 88.00 84 VAL A O 1
ATOM 609 N N . HIS A 1 85 ? -7.189 10.051 -5.826 1.00 91.38 85 HIS A N 1
ATOM 610 C CA . HIS A 1 85 ? -8.138 9.697 -4.765 1.00 91.38 85 HIS A CA 1
ATOM 611 C C . HIS A 1 85 ? -8.079 8.202 -4.446 1.00 91.38 85 HIS A C 1
ATOM 613 O O . HIS A 1 85 ? -8.031 7.813 -3.285 1.00 91.38 85 HIS A O 1
ATOM 619 N N . SER A 1 86 ? -7.987 7.363 -5.474 1.00 94.25 86 SER A N 1
ATOM 620 C CA . SER A 1 86 ? -7.847 5.914 -5.341 1.00 94.25 86 SER A CA 1
ATOM 621 C C . SER A 1 86 ? -6.501 5.507 -4.738 1.00 94.25 86 SER A C 1
ATOM 623 O O . SER A 1 86 ? -6.437 4.550 -3.968 1.00 94.25 86 SER A O 1
ATOM 625 N N . LEU A 1 87 ? -5.423 6.248 -5.026 1.00 93.31 87 LEU A N 1
ATOM 626 C CA . LEU A 1 87 ? -4.142 6.066 -4.332 1.00 93.31 87 LEU A CA 1
ATOM 627 C C . LEU A 1 87 ? -4.235 6.450 -2.853 1.00 93.31 87 LEU A C 1
ATOM 629 O O . LEU A 1 87 ? -3.735 5.710 -2.008 1.00 93.31 87 LEU A O 1
ATOM 633 N N . ILE A 1 88 ? -4.886 7.572 -2.537 1.00 94.19 88 ILE A N 1
ATOM 634 C CA . ILE A 1 88 ? -5.104 8.004 -1.153 1.00 94.19 88 ILE A CA 1
ATOM 635 C C . ILE A 1 88 ? -5.958 6.972 -0.412 1.00 94.19 88 ILE A C 1
ATOM 637 O O . ILE A 1 88 ? -5.598 6.596 0.695 1.00 94.19 88 ILE A O 1
ATOM 641 N N . ALA A 1 89 ? -7.020 6.439 -1.021 1.00 96.31 89 ALA A N 1
ATOM 642 C CA . ALA A 1 89 ? -7.826 5.376 -0.422 1.00 96.31 89 ALA A CA 1
ATOM 643 C C . ALA A 1 89 ? -6.988 4.119 -0.122 1.00 96.31 89 ALA A C 1
ATOM 645 O O . ALA A 1 89 ? -7.101 3.548 0.963 1.00 96.31 89 ALA A O 1
ATOM 646 N N . CYS A 1 90 ? -6.086 3.727 -1.032 1.00 96.44 90 CYS A N 1
ATOM 647 C CA . CYS A 1 90 ? -5.124 2.657 -0.764 1.00 96.44 90 CYS A CA 1
ATOM 648 C C . CYS A 1 90 ? -4.175 2.984 0.392 1.00 96.44 90 CYS A C 1
ATOM 650 O O . CYS A 1 90 ? -3.934 2.118 1.227 1.00 96.44 90 CYS A O 1
ATOM 652 N N . PHE A 1 91 ? -3.659 4.211 0.476 1.00 94.88 91 PHE A N 1
ATOM 653 C CA . PHE A 1 91 ? -2.852 4.643 1.619 1.00 94.88 91 PHE A CA 1
ATOM 654 C C . PHE A 1 91 ? -3.641 4.536 2.933 1.00 94.88 91 PHE A C 1
ATOM 656 O O . PHE A 1 91 ? -3.149 3.936 3.880 1.00 94.88 91 PHE A O 1
ATOM 663 N N . GLN A 1 92 ? -4.882 5.032 2.965 1.00 96.56 92 GLN A N 1
ATOM 664 C CA . GLN A 1 92 ? -5.746 4.956 4.146 1.00 96.56 92 GLN A CA 1
ATOM 665 C C . GLN A 1 92 ? -5.993 3.504 4.569 1.00 96.56 92 GLN A C 1
ATOM 667 O O . GLN A 1 92 ? -5.972 3.195 5.753 1.00 96.56 92 GLN A O 1
ATOM 672 N N . TYR A 1 93 ? -6.194 2.589 3.618 1.00 97.31 93 TYR A N 1
ATOM 673 C CA . TYR A 1 93 ? -6.315 1.165 3.928 1.00 97.31 93 TYR A CA 1
ATOM 674 C C . TYR A 1 93 ? -5.041 0.611 4.579 1.00 97.31 93 TYR A C 1
ATOM 676 O O . TYR A 1 93 ? -5.128 -0.065 5.602 1.00 97.31 93 TYR A O 1
ATOM 684 N N . LEU A 1 94 ? -3.872 0.911 4.006 1.00 96.19 94 LEU A N 1
ATOM 685 C CA . LEU A 1 94 ? -2.589 0.427 4.517 1.00 96.19 94 LEU A CA 1
ATOM 686 C C . LEU A 1 94 ? -2.270 1.000 5.904 1.00 96.19 94 LEU A C 1
ATOM 688 O O . LEU A 1 94 ? -1.800 0.257 6.754 1.00 96.19 94 LEU A O 1
ATOM 692 N N . ASP A 1 95 ? -2.604 2.263 6.170 1.00 94.81 95 ASP A N 1
ATOM 693 C CA . ASP A 1 95 ? -2.478 2.885 7.498 1.00 94.81 95 ASP A CA 1
ATOM 694 C C . ASP A 1 95 ? -3.352 2.171 8.551 1.00 94.81 95 ASP A C 1
ATOM 696 O O . ASP A 1 95 ? -2.932 1.904 9.678 1.00 94.81 95 ASP A O 1
ATOM 700 N N . ARG A 1 96 ? -4.560 1.740 8.161 1.00 96.00 96 ARG A N 1
ATOM 701 C CA . ARG A 1 96 ? -5.477 0.993 9.042 1.00 96.00 96 ARG A CA 1
ATOM 702 C C . ARG A 1 96 ? -5.038 -0.437 9.344 1.00 96.00 96 ARG A C 1
ATOM 704 O O . ARG A 1 96 ? -5.619 -1.055 10.236 1.00 96.00 96 ARG A O 1
ATOM 711 N N . LEU A 1 97 ? -4.017 -0.957 8.663 1.00 95.75 97 LEU A N 1
ATOM 712 C CA . LEU A 1 97 ? -3.417 -2.249 8.998 1.00 95.75 97 LEU A CA 1
ATOM 713 C C . LEU A 1 97 ? -2.645 -2.211 10.325 1.00 95.75 97 LEU A C 1
ATOM 715 O O . LEU A 1 97 ? -2.452 -3.260 10.947 1.00 95.75 97 LEU A O 1
ATOM 719 N N . GLY A 1 98 ? -2.215 -1.026 10.773 1.00 92.56 98 GLY A N 1
ATOM 720 C CA . GLY A 1 98 ? -1.428 -0.867 11.989 1.00 92.56 98 GLY A CA 1
ATOM 721 C C . GLY A 1 98 ? -0.155 -1.709 11.935 1.00 92.56 98 GLY A C 1
ATOM 722 O O . GLY A 1 98 ? 0.680 -1.540 11.059 1.00 92.56 98 GLY A O 1
ATOM 723 N N . THR A 1 99 ? -0.001 -2.662 12.856 1.00 93.06 99 THR A N 1
ATOM 724 C CA . THR A 1 99 ? 1.209 -3.497 12.947 1.00 93.06 99 THR A CA 1
ATOM 725 C C . THR A 1 99 ? 1.198 -4.734 12.047 1.00 93.06 99 THR A C 1
ATOM 727 O O . THR A 1 99 ? 2.155 -5.512 12.085 1.00 93.06 99 THR A O 1
ATOM 730 N N . GLN A 1 100 ? 0.151 -4.947 11.242 1.00 94.19 100 GLN A N 1
ATOM 731 C CA . GLN A 1 100 ? 0.103 -6.066 10.303 1.00 94.19 100 GLN A CA 1
ATOM 732 C C . GLN A 1 100 ? 1.184 -5.884 9.218 1.00 94.19 100 GLN A C 1
ATOM 734 O O . GLN A 1 100 ? 1.143 -4.917 8.455 1.00 94.19 100 GLN A O 1
ATOM 739 N N . PRO A 1 101 ? 2.152 -6.812 9.103 1.00 93.00 101 PRO A N 1
ATOM 740 C CA . PRO A 1 101 ? 3.238 -6.665 8.148 1.00 93.00 101 PRO A CA 1
ATOM 741 C C . PRO A 1 101 ? 2.756 -6.872 6.709 1.00 93.00 101 PRO A C 1
ATOM 743 O O . PRO A 1 101 ? 2.107 -7.867 6.381 1.00 93.00 101 PRO A O 1
ATOM 746 N N . CYS A 1 102 ? 3.170 -5.967 5.828 1.00 94.00 102 CYS A N 1
ATOM 747 C CA . CYS A 1 102 ? 3.142 -6.134 4.383 1.00 94.00 102 CYS A CA 1
ATOM 748 C C . CYS A 1 102 ? 4.440 -6.827 3.948 1.00 94.00 102 CYS A C 1
ATOM 750 O O . CYS A 1 102 ? 5.533 -6.302 4.168 1.00 94.00 102 CYS A O 1
ATOM 752 N N . VAL A 1 103 ? 4.337 -8.015 3.346 1.00 94.94 103 VAL A N 1
ATOM 753 C CA . VAL A 1 103 ? 5.504 -8.840 2.989 1.00 94.94 103 VAL A CA 1
ATOM 754 C C . VAL A 1 103 ? 5.762 -8.779 1.488 1.00 94.94 103 VAL A C 1
ATOM 756 O O . VAL A 1 103 ? 4.927 -9.196 0.688 1.00 94.94 103 VAL A O 1
ATOM 759 N N . ALA A 1 104 ? 6.947 -8.311 1.104 1.00 95.56 104 ALA A N 1
ATOM 760 C CA . ALA A 1 104 ? 7.456 -8.405 -0.253 1.00 95.56 104 ALA A CA 1
ATOM 761 C C . ALA A 1 104 ? 8.223 -9.733 -0.437 1.00 95.56 104 ALA A C 1
ATOM 763 O O . ALA A 1 104 ? 9.171 -10.010 0.310 1.00 95.56 104 ALA A O 1
ATOM 764 N N . 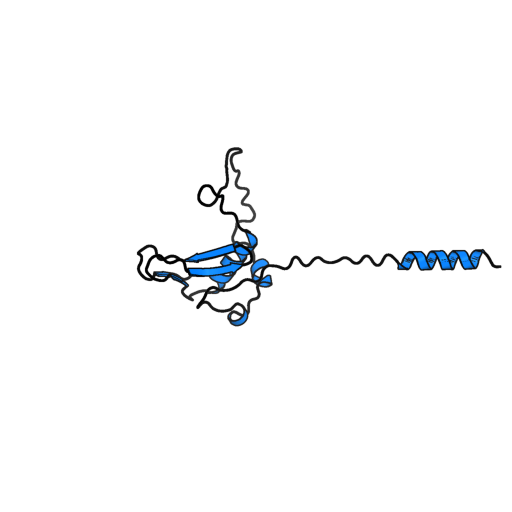PRO A 1 105 ? 7.839 -10.573 -1.416 1.00 95.00 105 PRO A N 1
ATOM 765 C CA . PRO A 1 105 ? 8.464 -11.874 -1.623 1.00 95.00 105 PRO A CA 1
ATOM 766 C C . PRO A 1 105 ? 9.901 -11.749 -2.167 1.00 95.00 105 PRO A C 1
ATOM 768 O O . PRO A 1 105 ? 10.263 -10.736 -2.776 1.00 95.00 105 PRO A O 1
ATOM 771 N N . PRO A 1 106 ? 10.732 -12.799 -2.011 1.00 96.31 106 PRO A N 1
ATOM 772 C CA . PRO A 1 106 ? 12.085 -12.811 -2.555 1.00 96.31 106 PRO A CA 1
ATOM 773 C C . PRO A 1 106 ? 12.096 -12.774 -4.091 1.00 96.31 106 PRO A C 1
ATOM 775 O O . PRO A 1 106 ? 11.110 -13.072 -4.771 1.00 96.31 106 PRO A O 1
ATOM 778 N N . GLY A 1 107 ? 13.265 -12.462 -4.649 1.00 95.31 107 GLY A N 1
ATOM 779 C CA . GLY A 1 107 ? 13.500 -12.444 -6.092 1.00 95.31 107 GLY A CA 1
ATOM 780 C C . GLY A 1 107 ? 13.041 -11.166 -6.792 1.00 95.31 107 GLY A C 1
ATOM 781 O O . GLY A 1 107 ? 12.813 -11.207 -7.997 1.00 95.31 107 GLY A O 1
ATOM 782 N N . ARG A 1 108 ? 12.901 -10.049 -6.058 1.00 93.69 108 ARG A N 1
ATOM 783 C CA . ARG A 1 108 ? 12.479 -8.734 -6.587 1.00 93.69 108 ARG A CA 1
ATOM 784 C C . ARG A 1 108 ? 11.162 -8.790 -7.370 1.00 93.69 108 ARG A C 1
ATOM 786 O O . ARG A 1 108 ? 10.980 -8.089 -8.362 1.00 93.69 108 ARG A O 1
ATOM 793 N N . LYS A 1 109 ? 10.248 -9.658 -6.940 1.00 93.50 109 LYS A N 1
ATOM 794 C CA . LYS A 1 109 ? 8.917 -9.767 -7.534 1.00 93.50 109 LYS A CA 1
ATOM 795 C C . LYS A 1 109 ? 8.028 -8.664 -6.973 1.00 93.50 109 LYS A C 1
ATOM 797 O O . LYS A 1 109 ? 8.044 -8.422 -5.768 1.00 93.50 109 LYS A O 1
ATOM 802 N N . ASN A 1 110 ? 7.242 -8.041 -7.845 1.00 93.00 110 ASN A N 1
ATOM 803 C CA . ASN A 1 110 ? 6.177 -7.145 -7.416 1.00 93.00 110 ASN A CA 1
ATOM 804 C C . ASN A 1 110 ? 5.066 -7.963 -6.755 1.00 93.00 110 ASN A C 1
ATOM 806 O O . ASN A 1 110 ? 4.648 -8.992 -7.293 1.00 93.00 110 ASN A O 1
ATOM 810 N N . ILE A 1 111 ? 4.573 -7.486 -5.620 1.00 96.12 111 ILE A N 1
ATOM 811 C CA . ILE A 1 111 ? 3.350 -7.976 -4.996 1.00 96.12 111 ILE A CA 1
ATOM 812 C C . ILE A 1 111 ? 2.374 -6.820 -4.817 1.00 96.12 111 ILE A C 1
ATOM 814 O O . ILE A 1 111 ? 2.767 -5.729 -4.412 1.00 96.12 111 ILE A O 1
ATOM 818 N N . LEU A 1 112 ? 1.107 -7.064 -5.136 1.00 96.75 112 LEU A N 1
ATOM 819 C CA . LEU A 1 112 ? 0.041 -6.093 -4.939 1.00 96.75 112 LEU A CA 1
ATOM 820 C C . LEU A 1 112 ? -0.309 -6.024 -3.452 1.00 96.75 112 LEU A C 1
ATOM 822 O O . LEU A 1 112 ? -0.631 -7.051 -2.859 1.00 96.75 112 LEU A O 1
ATOM 826 N N . PHE A 1 113 ? -0.289 -4.826 -2.874 1.00 97.00 113 PHE A N 1
ATOM 827 C CA . PHE A 1 113 ? -0.774 -4.571 -1.515 1.00 97.00 113 PHE A CA 1
ATOM 828 C C . PHE A 1 113 ? -2.179 -3.968 -1.510 1.00 97.00 113 PHE A C 1
ATOM 830 O O . PHE A 1 113 ? -2.985 -4.286 -0.644 1.00 97.00 113 PHE A O 1
ATOM 837 N N . CYS A 1 114 ? -2.506 -3.131 -2.490 1.00 97.12 114 CYS A N 1
ATOM 838 C CA . CYS A 1 114 ? -3.849 -2.581 -2.635 1.00 97.12 114 CYS A CA 1
ATOM 839 C C . CYS A 1 114 ? -4.118 -2.184 -4.083 1.00 97.12 114 CYS A C 1
ATOM 841 O O . CYS A 1 114 ? -3.220 -1.683 -4.767 1.00 97.12 114 CYS A O 1
ATOM 843 N N . ARG A 1 115 ? -5.361 -2.370 -4.531 1.00 97.44 115 ARG A N 1
ATOM 844 C CA . ARG A 1 115 ? -5.870 -1.828 -5.790 1.00 97.44 115 ARG A CA 1
ATOM 845 C C . ARG A 1 115 ? -7.178 -1.086 -5.560 1.00 97.44 115 ARG A C 1
ATOM 847 O O . ARG A 1 115 ? -8.046 -1.598 -4.867 1.00 97.44 115 ARG A O 1
ATOM 854 N N . SER A 1 116 ? -7.346 0.053 -6.219 1.00 96.94 116 SER A N 1
ATOM 855 C CA . SER A 1 116 ? -8.645 0.709 -6.361 1.00 96.94 116 SER A CA 1
ATOM 856 C C . SER A 1 116 ? -8.720 1.403 -7.721 1.00 96.94 116 SER A C 1
ATOM 858 O O . SER A 1 116 ? -7.832 2.182 -8.072 1.00 96.94 116 SER A O 1
ATOM 860 N N . GLY A 1 117 ? -9.730 1.077 -8.531 1.00 92.94 117 GLY A N 1
ATOM 861 C CA . GLY A 1 117 ? -9.821 1.557 -9.915 1.00 92.94 117 GLY A CA 1
ATOM 862 C C . GLY A 1 117 ? -8.561 1.230 -10.734 1.00 92.94 117 GLY A C 1
ATOM 863 O O . GLY A 1 117 ? -8.168 0.067 -10.844 1.00 92.94 117 GLY A O 1
ATOM 864 N N . SER A 1 118 ? -7.916 2.257 -11.301 1.00 89.88 118 SER A N 1
ATOM 865 C CA . SER A 1 118 ? -6.636 2.132 -12.023 1.00 89.88 118 SER A CA 1
ATOM 866 C C . SER A 1 118 ? -5.399 2.147 -11.113 1.00 89.88 118 SER A C 1
ATOM 868 O O . SER A 1 118 ? -4.292 1.864 -11.577 1.00 89.88 118 SER A O 1
ATOM 870 N N . SER A 1 119 ? -5.563 2.499 -9.835 1.00 92.56 119 SER A N 1
ATOM 871 C CA . SER A 1 119 ? -4.466 2.701 -8.889 1.00 92.56 119 SER A CA 1
ATOM 872 C C . SER A 1 119 ? -4.040 1.392 -8.242 1.00 92.56 119 SER A C 1
ATOM 874 O O . SER A 1 119 ? -4.868 0.615 -7.771 1.00 92.56 119 SER A O 1
ATOM 876 N N . HIS A 1 120 ? -2.725 1.178 -8.185 1.00 93.38 120 HIS A N 1
ATOM 877 C CA . HIS A 1 120 ? -2.107 0.001 -7.583 1.00 93.38 120 HIS A CA 1
ATOM 878 C C . HIS A 1 120 ? -0.951 0.426 -6.678 1.00 93.38 120 HIS A C 1
ATOM 880 O O . HIS A 1 120 ? -0.041 1.126 -7.124 1.00 93.38 120 HIS A O 1
ATOM 886 N N . VAL A 1 121 ? -0.951 -0.047 -5.433 1.00 94.12 121 VAL A N 1
ATOM 887 C CA . VAL A 1 121 ? 0.195 0.053 -4.523 1.00 94.12 121 VAL A CA 1
ATOM 888 C C . VAL A 1 121 ? 0.851 -1.317 -4.448 1.00 94.12 121 VAL A C 1
ATOM 890 O O . VAL A 1 121 ? 0.203 -2.304 -4.095 1.00 94.12 121 VAL A O 1
ATOM 893 N N . ASN A 1 122 ? 2.133 -1.379 -4.805 1.00 93.69 122 ASN A N 1
ATOM 894 C CA . ASN A 1 122 ? 2.898 -2.619 -4.871 1.00 93.69 122 ASN A CA 1
ATOM 895 C C . ASN A 1 122 ? 4.122 -2.554 -3.955 1.00 93.69 122 ASN A C 1
ATOM 897 O O . ASN A 1 122 ? 4.712 -1.489 -3.778 1.00 93.69 122 ASN A O 1
ATOM 901 N N . GLY A 1 123 ? 4.529 -3.707 -3.431 1.00 93.12 123 GLY A N 1
ATOM 902 C CA . GLY A 1 123 ? 5.800 -3.899 -2.742 1.00 93.12 123 GLY A CA 1
ATOM 903 C C . GLY A 1 123 ? 6.791 -4.688 -3.586 1.00 93.12 123 GLY A C 1
ATOM 904 O O . GLY A 1 123 ? 6.410 -5.575 -4.352 1.00 93.12 123 GLY A O 1
ATOM 905 N N . VAL A 1 124 ? 8.076 -4.397 -3.408 1.00 93.81 124 VAL A N 1
ATOM 906 C CA . VAL A 1 124 ? 9.184 -5.162 -3.983 1.00 93.81 124 VAL A CA 1
ATOM 907 C C . VAL A 1 124 ? 10.322 -5.217 -2.976 1.00 93.81 124 VAL A C 1
ATOM 909 O O . VAL A 1 124 ? 10.642 -4.213 -2.346 1.00 93.81 124 VAL A O 1
ATOM 912 N N . ALA A 1 125 ? 10.938 -6.387 -2.822 1.00 94.81 125 ALA A N 1
ATOM 913 C CA . ALA A 1 125 ? 12.055 -6.537 -1.907 1.00 94.81 125 ALA A CA 1
ATOM 914 C C . ALA A 1 125 ? 13.373 -6.115 -2.571 1.00 94.81 125 ALA A C 1
ATOM 916 O O . ALA A 1 125 ? 13.790 -6.699 -3.577 1.00 94.81 125 ALA A O 1
ATOM 917 N N . ILE A 1 126 ? 14.046 -5.114 -2.010 1.00 92.19 126 ILE A N 1
ATOM 918 C CA . ILE A 1 126 ? 15.194 -4.430 -2.623 1.00 92.19 126 ILE A CA 1
ATOM 919 C C . ILE A 1 126 ? 16.432 -5.331 -2.606 1.00 92.19 126 ILE A C 1
ATOM 921 O O . ILE A 1 126 ? 17.135 -5.470 -3.619 1.00 92.19 126 ILE A O 1
ATOM 925 N N . THR A 1 127 ? 16.674 -6.015 -1.485 1.00 93.88 127 THR A N 1
ATOM 926 C CA . THR A 1 127 ? 17.807 -6.945 -1.343 1.00 93.88 127 THR A CA 1
ATOM 927 C C . THR A 1 127 ? 17.650 -8.215 -2.181 1.00 93.88 127 THR A C 1
ATOM 929 O O . THR A 1 127 ? 18.608 -8.971 -2.342 1.00 93.88 127 THR A O 1
ATOM 932 N N . GLY A 1 128 ? 16.455 -8.477 -2.719 1.00 91.88 128 GLY A N 1
ATOM 933 C CA . GLY A 1 128 ? 16.114 -9.729 -3.393 1.00 91.88 128 GLY A CA 1
ATOM 934 C C . GLY A 1 128 ? 15.832 -10.896 -2.438 1.00 91.88 128 GLY A C 1
ATOM 935 O O . GLY A 1 128 ? 15.449 -11.969 -2.906 1.00 91.88 128 GLY A O 1
ATOM 936 N N . LYS A 1 129 ? 15.969 -10.703 -1.121 1.00 96.19 129 LYS A N 1
ATOM 937 C CA . LYS A 1 129 ? 15.438 -11.607 -0.086 1.00 96.19 129 LYS A CA 1
ATOM 938 C C . LYS A 1 129 ? 14.017 -11.182 0.282 1.00 96.19 129 LYS A C 1
ATOM 940 O O . LYS A 1 129 ? 13.580 -10.138 -0.166 1.00 96.19 129 LYS A O 1
ATOM 945 N N . SER A 1 130 ? 13.281 -11.987 1.048 1.00 95.69 130 SER A N 1
ATOM 946 C CA . SER A 1 130 ? 11.977 -11.542 1.557 1.00 95.69 130 SER A CA 1
ATOM 947 C C . SER A 1 130 ? 12.176 -10.349 2.492 1.00 95.69 130 SER A C 1
ATOM 949 O O . SER A 1 130 ? 13.056 -10.396 3.351 1.00 95.69 130 SER A O 1
ATOM 951 N N . GLU A 1 131 ? 11.353 -9.318 2.343 1.00 96.00 131 GLU A N 1
ATOM 952 C CA . GLU A 1 131 ? 11.365 -8.117 3.183 1.00 96.00 131 GLU A CA 1
ATOM 953 C C . GLU A 1 131 ? 9.946 -7.822 3.660 1.00 96.00 131 GLU A C 1
ATOM 955 O O . GLU A 1 131 ? 8.973 -8.176 2.997 1.00 96.00 131 GLU A O 1
ATOM 960 N N . SER A 1 132 ? 9.815 -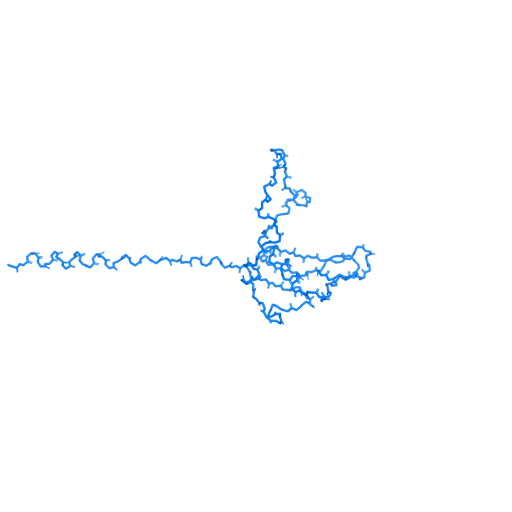7.195 4.822 1.00 94.00 132 SER A N 1
ATOM 961 C CA . SER A 1 132 ? 8.515 -6.820 5.365 1.00 94.00 132 SER A CA 1
ATOM 962 C C . SER A 1 132 ? 8.607 -5.513 6.126 1.00 94.00 132 SER A C 1
ATOM 964 O O . SER A 1 132 ? 9.576 -5.293 6.851 1.00 94.00 132 SER A O 1
ATOM 966 N N . SER A 1 133 ? 7.567 -4.699 6.009 1.00 90.06 133 SER A N 1
ATOM 967 C CA . SER A 1 133 ? 7.347 -3.519 6.840 1.00 90.06 133 SER A CA 1
ATOM 968 C C . SER A 1 133 ? 5.873 -3.453 7.206 1.00 90.06 133 SER A C 1
ATOM 970 O O . SER A 1 133 ? 5.032 -4.002 6.497 1.00 90.06 133 SER A O 1
ATOM 972 N N . TYR A 1 134 ? 5.559 -2.782 8.300 1.00 88.81 134 TYR A N 1
ATOM 973 C CA . TYR A 1 134 ? 4.227 -2.226 8.516 1.00 88.81 134 TYR A CA 1
ATOM 974 C C . TYR A 1 134 ? 4.204 -0.775 8.006 1.00 88.81 134 TYR A C 1
ATOM 976 O O . TYR A 1 134 ? 5.268 -0.238 7.663 1.00 88.81 134 TYR A O 1
ATOM 984 N N . TRP A 1 135 ? 3.009 -0.199 7.885 1.00 73.00 135 TRP A N 1
ATOM 985 C CA . TRP A 1 135 ? 2.802 1.203 7.511 1.00 73.00 135 TRP A CA 1
ATOM 986 C C . TRP A 1 135 ? 2.642 2.079 8.752 1.00 73.00 135 TRP A C 1
ATOM 988 O O . TRP A 1 135 ? 2.107 1.570 9.763 1.00 73.00 135 TRP A O 1
#

pLDDT: mean 80.77, std 18.06, range [42.78, 98.19]

Organism: Cordyceps fumosorosea (strain ARSEF 2679) (NCBI:txid1081104)

Mean predicted aligned error: 12.62 Å

Secondary structure (DSSP, 8-state):
--SHHHHHHHHHHHHTT-----------PPPEEEPTTSPPTGGGT--HHHHHTSPPSS-TT------TT-----SSTT-----HHHHHHHHHHHHTTTTPPEEEPTTT--EEEEEETTEEEEE--TTSS-EEE--

Foldseek 3Di:
DPDVVVVVVVVVVVVVPPPPPPPPPPPPFFFKDFFPPADDCVNLVHGLVRLLPDPQPDDPPPPPPDDPPDDDADDPPVRDDDDPSQVSSLVSVLVSSPFPKDKAAAQQDWTFGMDTDPDTDTDGDPVRHIDIDGD

Radius of gyration: 25.74 Å; Cα contacts (8 Å, |Δi|>4): 167; chains: 1; bounding box: 88×42×34 Å